Protein AF-A0A2X2WNU7-F1 (afdb_monomer)

Sequence (175 aa):
MVEAAKQAGVKTLVGFNYMKNPTAALAKEIIARGEIGDVIHFYGTHNEDYMADPLSPIHWHCFKETAGLGALGDLAAHIVNMAHYLVGDIREVCGDLNIVVPERPASAGSAQKVAVENEDQAHAMVRFRQRRAGGDRNLPRGLRAQNGAVIRDYRHQRRHQFYPGANGRAEALSA

Structure (mmCIF, N/CA/C/O backbone):
data_AF-A0A2X2WNU7-F1
#
_entry.id   AF-A0A2X2WNU7-F1
#
loop_
_atom_site.group_PDB
_atom_site.id
_atom_site.type_symbol
_atom_site.label_atom_id
_atom_site.label_alt_id
_atom_site.label_comp_id
_atom_site.label_asym_id
_atom_site.label_entity_id
_atom_site.label_seq_id
_atom_site.pdbx_PDB_ins_code
_atom_site.Cartn_x
_atom_site.Cartn_y
_atom_site.Cartn_z
_atom_site.occupancy
_atom_site.B_iso_or_equiv
_atom_site.auth_seq_id
_atom_site.auth_comp_id
_atom_site.auth_asym_id
_atom_site.auth_atom_id
_atom_site.pdbx_PDB_model_num
ATOM 1 N N . MET A 1 1 ? 12.531 2.188 14.822 1.00 94.75 1 MET A N 1
ATOM 2 C CA . MET A 1 1 ? 11.812 3.481 14.950 1.00 94.75 1 MET A CA 1
ATOM 3 C C . MET A 1 1 ? 10.889 3.518 16.165 1.00 94.75 1 MET A C 1
ATOM 5 O O . MET A 1 1 ? 11.087 4.388 16.997 1.00 94.75 1 MET A O 1
ATOM 9 N N . VAL A 1 2 ? 9.941 2.579 16.321 1.00 96.12 2 VAL A N 1
ATOM 10 C CA . VAL A 1 2 ? 9.006 2.553 17.473 1.00 96.12 2 VAL A CA 1
ATOM 11 C C . VAL A 1 2 ? 9.724 2.549 18.829 1.00 96.12 2 VAL A C 1
ATOM 13 O O . VAL A 1 2 ? 9.435 3.396 19.665 1.00 96.12 2 VAL A O 1
ATOM 16 N N . GLU A 1 3 ? 10.692 1.651 19.039 1.00 97.31 3 GLU A N 1
ATOM 17 C CA . GLU A 1 3 ? 11.425 1.583 20.316 1.00 97.31 3 GLU A CA 1
ATOM 18 C C . GLU A 1 3 ? 12.245 2.848 20.597 1.00 97.31 3 GLU A C 1
ATOM 20 O O . GLU A 1 3 ? 12.213 3.364 21.709 1.00 97.31 3 GLU A O 1
ATOM 25 N N . ALA A 1 4 ? 12.890 3.417 19.575 1.00 97.69 4 ALA A N 1
ATOM 26 C CA . ALA A 1 4 ? 13.612 4.682 19.707 1.00 97.69 4 ALA A CA 1
ATOM 27 C C . ALA A 1 4 ? 12.673 5.842 20.088 1.00 97.69 4 ALA A C 1
ATOM 29 O O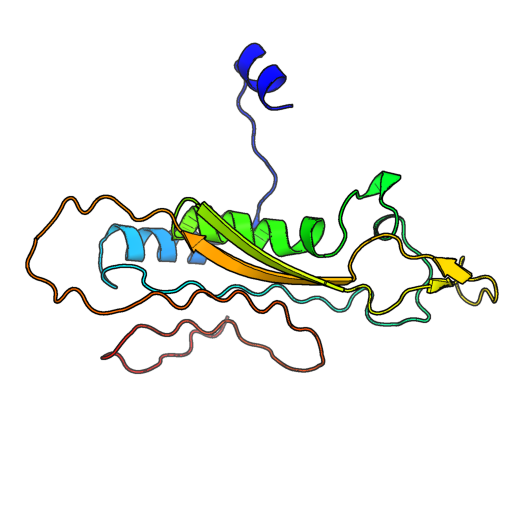 . ALA A 1 4 ? 12.993 6.632 20.970 1.00 97.69 4 ALA A O 1
ATOM 30 N N . ALA A 1 5 ? 11.483 5.917 19.479 1.00 97.06 5 ALA A N 1
ATOM 31 C CA . ALA A 1 5 ? 10.479 6.922 19.824 1.00 97.06 5 ALA A CA 1
ATOM 32 C C . ALA A 1 5 ? 9.962 6.758 21.265 1.00 97.06 5 ALA A C 1
ATOM 34 O O . ALA A 1 5 ? 9.800 7.753 21.971 1.00 97.06 5 ALA A O 1
ATOM 35 N N . LYS A 1 6 ? 9.749 5.513 21.723 1.00 96.38 6 LYS A N 1
ATOM 36 C CA . LYS A 1 6 ? 9.374 5.218 23.117 1.00 96.38 6 LYS A CA 1
ATOM 37 C C . LYS A 1 6 ? 10.459 5.658 24.098 1.00 96.38 6 LYS A C 1
ATOM 39 O O . LYS A 1 6 ? 10.140 6.309 25.085 1.00 96.38 6 LYS A O 1
ATOM 44 N N . GLN A 1 7 ? 11.720 5.334 23.810 1.00 98.00 7 GLN A N 1
ATOM 45 C CA . GLN A 1 7 ? 12.867 5.718 24.639 1.00 98.00 7 GLN A CA 1
ATOM 46 C C . GLN A 1 7 ? 13.044 7.238 24.704 1.00 98.00 7 GLN A C 1
ATOM 48 O O . GLN A 1 7 ? 13.326 7.778 25.768 1.00 98.00 7 GLN A O 1
ATOM 53 N N . ALA A 1 8 ? 12.835 7.932 23.585 1.00 97.62 8 ALA A N 1
ATOM 54 C CA . ALA A 1 8 ? 12.934 9.385 23.521 1.00 97.62 8 ALA A CA 1
ATOM 55 C C . ALA A 1 8 ? 11.777 10.111 24.235 1.00 97.62 8 ALA A C 1
ATOM 57 O O . ALA A 1 8 ? 11.903 11.292 24.545 1.00 97.62 8 ALA A O 1
ATOM 58 N N . GLY A 1 9 ? 10.636 9.448 24.473 1.00 97.44 9 GLY A N 1
ATOM 59 C CA . GLY A 1 9 ? 9.479 10.049 25.149 1.00 97.44 9 GLY A CA 1
ATOM 60 C C . GLY A 1 9 ? 8.806 11.190 24.370 1.00 97.44 9 GLY A C 1
ATOM 61 O O . GLY A 1 9 ? 8.042 11.967 24.943 1.00 97.44 9 GLY A O 1
ATOM 62 N N . VAL A 1 10 ? 9.075 11.307 23.067 1.00 97.25 10 VAL A N 1
ATOM 63 C CA . VAL A 1 10 ? 8.564 12.389 22.212 1.00 97.25 10 VAL A CA 1
ATOM 64 C C . VAL A 1 10 ? 7.267 12.006 21.505 1.00 97.25 10 VAL A C 1
ATOM 66 O O . VAL A 1 10 ? 6.964 10.832 21.274 1.00 97.25 10 VAL A O 1
ATOM 69 N N . LYS A 1 11 ? 6.484 13.017 21.117 1.00 96.38 11 LYS A N 1
ATOM 70 C CA . LYS A 1 11 ? 5.319 12.808 20.253 1.00 96.38 11 LYS A CA 1
ATOM 71 C C . LYS A 1 11 ? 5.787 12.477 18.839 1.00 96.38 11 LYS A C 1
ATOM 73 O O . LYS A 1 11 ? 6.664 13.141 18.300 1.00 96.38 11 LYS A O 1
ATOM 78 N N . THR A 1 12 ? 5.177 11.459 18.245 1.00 96.88 12 THR A N 1
ATOM 79 C CA . THR A 1 12 ? 5.450 11.028 16.872 1.00 96.88 12 THR A CA 1
ATOM 80 C C . THR A 1 12 ? 4.141 10.830 16.123 1.00 96.88 12 THR A C 1
ATOM 82 O O . THR A 1 12 ? 3.097 10.576 16.727 1.00 96.88 12 THR A O 1
ATOM 85 N N . LEU A 1 13 ? 4.193 10.982 14.802 1.00 94.44 13 LEU A N 1
ATOM 86 C CA . LEU A 1 13 ? 3.061 10.776 13.911 1.00 94.44 13 LEU A CA 1
ATOM 87 C C . LEU A 1 13 ? 3.572 10.199 12.591 1.00 94.44 13 LEU A C 1
ATOM 89 O O . LEU A 1 13 ? 4.583 10.661 12.068 1.00 94.44 13 LEU A O 1
ATOM 93 N N . VAL A 1 14 ? 2.859 9.211 12.054 1.00 95.25 14 VAL A N 1
ATOM 94 C CA . VAL A 1 14 ? 3.057 8.730 10.681 1.00 95.25 14 VAL A CA 1
ATOM 95 C C . VAL A 1 14 ? 2.080 9.465 9.769 1.00 95.25 14 VAL A C 1
ATOM 97 O O . VAL A 1 14 ? 0.923 9.669 10.138 1.00 95.25 14 VAL A O 1
ATOM 100 N N . GLY A 1 15 ? 2.551 9.874 8.592 1.00 94.06 15 GLY A N 1
ATOM 101 C CA . GLY A 1 15 ? 1.856 10.755 7.650 1.00 94.06 15 GLY A CA 1
ATOM 102 C C . GLY A 1 15 ? 0.641 10.161 6.929 1.00 94.06 15 GLY A C 1
ATOM 103 O O . GLY A 1 15 ? 0.439 10.469 5.764 1.00 94.06 15 GLY A O 1
ATOM 104 N N . PHE A 1 16 ? -0.193 9.347 7.583 1.00 94.00 16 PHE A N 1
ATOM 105 C CA . PHE A 1 16 ? -1.454 8.859 7.015 1.00 94.00 16 PHE A CA 1
ATOM 106 C C . PHE A 1 16 ? -2.508 9.977 6.957 1.00 94.00 16 PHE A C 1
ATOM 108 O O . PHE A 1 16 ? -3.476 10.000 7.713 1.00 94.00 16 PHE A O 1
ATOM 115 N N . ASN A 1 17 ? -2.322 10.937 6.059 1.00 91.06 17 ASN A N 1
ATOM 116 C CA . ASN A 1 17 ? -3.116 12.159 5.957 1.00 91.06 17 ASN A CA 1
ATOM 117 C C . ASN A 1 17 ? -4.590 11.922 5.586 1.00 91.06 17 ASN A C 1
ATOM 119 O O . ASN A 1 17 ? -5.436 12.691 6.036 1.00 91.06 17 ASN A O 1
ATOM 123 N N . TYR A 1 18 ? -4.946 10.858 4.854 1.00 85.06 18 TYR A N 1
ATOM 124 C CA . TYR A 1 18 ? -6.349 10.606 4.475 1.00 85.06 18 TYR A CA 1
ATOM 125 C C . TYR A 1 18 ? -7.296 10.445 5.673 1.00 85.06 18 TYR A C 1
ATOM 127 O O . TYR A 1 18 ? -8.464 10.816 5.587 1.00 85.06 18 TYR A O 1
ATOM 135 N N . MET A 1 19 ? -6.800 9.982 6.828 1.00 84.69 19 MET A N 1
ATOM 136 C CA . MET A 1 19 ? -7.613 9.897 8.052 1.00 84.69 19 MET A CA 1
ATOM 137 C C . MET A 1 19 ? -7.970 11.272 8.641 1.00 84.69 19 MET A C 1
ATOM 139 O O . MET A 1 19 ? -8.780 11.357 9.560 1.00 84.69 19 MET A O 1
ATOM 143 N N . LYS A 1 20 ? -7.327 12.347 8.167 1.00 88.25 20 LYS A N 1
ATOM 144 C CA . LYS A 1 20 ? -7.595 13.730 8.582 1.00 88.25 20 LYS A CA 1
ATOM 145 C C . LYS A 1 20 ? -8.694 14.393 7.759 1.00 88.25 20 LYS A C 1
ATOM 147 O O . LYS A 1 20 ? -9.075 15.515 8.076 1.00 88.25 20 LYS A O 1
ATOM 152 N N . ASN A 1 21 ? -9.224 13.712 6.743 1.00 88.44 21 ASN A N 1
ATOM 153 C CA . ASN A 1 21 ? -10.417 14.171 6.049 1.00 88.44 21 ASN A CA 1
ATOM 154 C C . ASN A 1 21 ? -11.600 14.235 7.049 1.00 88.44 21 ASN A C 1
ATOM 156 O O . ASN A 1 21 ? -11.860 13.229 7.720 1.00 88.44 21 ASN A O 1
ATOM 160 N N . PRO A 1 22 ? -12.334 15.363 7.152 1.00 91.88 22 PRO A N 1
ATOM 161 C CA . PRO A 1 22 ? -13.497 15.488 8.035 1.00 91.88 22 PRO A CA 1
ATOM 162 C C . PRO A 1 22 ? -14.535 14.373 7.862 1.00 91.88 22 PRO A C 1
ATOM 164 O O . PRO A 1 22 ? -15.145 13.943 8.837 1.00 91.88 22 PRO A O 1
ATOM 167 N N . THR A 1 23 ? -14.691 13.837 6.649 1.00 91.38 23 THR A N 1
ATOM 168 C CA . THR A 1 23 ? -15.602 12.721 6.369 1.00 91.38 23 THR A CA 1
ATOM 169 C C . THR A 1 23 ? -15.179 11.435 7.083 1.00 91.38 23 THR A C 1
ATOM 171 O O . THR A 1 23 ? -16.034 10.694 7.561 1.00 91.38 23 THR A O 1
ATOM 174 N N . ALA A 1 24 ? -13.874 11.174 7.220 1.00 89.25 24 ALA A N 1
ATOM 175 C CA . ALA A 1 24 ? -13.382 10.011 7.961 1.00 89.25 24 ALA A CA 1
ATOM 176 C C . ALA A 1 24 ? -13.658 10.152 9.466 1.00 89.25 24 ALA A C 1
ATOM 178 O O . ALA A 1 24 ? -14.071 9.188 10.113 1.00 89.25 24 ALA A O 1
ATOM 179 N N . ALA A 1 25 ? -13.479 11.358 10.015 1.00 92.56 25 ALA A N 1
ATOM 180 C CA . ALA A 1 25 ? -13.814 11.655 11.406 1.00 92.56 25 ALA A CA 1
ATOM 181 C C . ALA A 1 25 ? -15.322 11.504 11.667 1.00 92.56 25 ALA A C 1
ATOM 183 O O . ALA A 1 25 ? -15.715 10.840 12.622 1.00 92.56 25 ALA A O 1
ATOM 184 N N . LEU A 1 26 ? -16.165 12.021 10.770 1.00 93.56 26 LEU A N 1
ATOM 185 C CA . LEU A 1 26 ? -17.614 11.854 10.861 1.00 93.56 26 LEU A CA 1
ATOM 186 C C . LEU A 1 26 ? -18.027 10.375 10.792 1.00 93.56 26 LEU A C 1
ATOM 188 O O . LEU A 1 26 ? -18.824 9.923 11.610 1.00 93.56 26 LEU A O 1
ATOM 192 N N . ALA A 1 27 ? -17.450 9.591 9.876 1.00 89.75 27 ALA A N 1
ATOM 193 C CA . ALA A 1 27 ? -17.719 8.155 9.788 1.00 89.75 27 ALA A CA 1
ATOM 194 C C . ALA A 1 27 ? -17.350 7.422 11.091 1.00 89.75 27 ALA A C 1
ATOM 196 O O . ALA A 1 27 ? -18.111 6.584 11.575 1.00 89.75 27 ALA A O 1
ATOM 197 N N . LYS A 1 28 ? -16.209 7.774 11.698 1.00 91.81 28 LYS A N 1
ATOM 198 C CA . LYS A 1 28 ? -15.793 7.261 13.011 1.00 91.81 28 LYS A CA 1
ATOM 199 C C . LYS A 1 28 ? -16.814 7.605 14.100 1.00 91.81 28 LYS A C 1
ATOM 201 O O . LYS A 1 28 ? -17.113 6.743 14.924 1.00 91.81 28 LYS A O 1
ATOM 206 N N . GLU A 1 29 ? -17.342 8.828 14.114 1.00 94.75 29 GLU A N 1
ATOM 207 C CA . GLU A 1 29 ? -18.362 9.253 15.081 1.00 94.75 29 GLU A CA 1
ATOM 208 C C . GLU A 1 29 ? -19.677 8.489 14.917 1.00 94.75 29 GLU A C 1
ATOM 210 O O . GLU A 1 29 ? -20.192 7.975 15.906 1.00 94.75 29 GLU A O 1
ATOM 215 N N . ILE A 1 30 ? -20.176 8.350 13.685 1.00 90.50 30 ILE A N 1
ATOM 216 C CA . ILE A 1 30 ? -21.395 7.587 13.364 1.00 90.50 30 ILE A CA 1
ATOM 217 C C . ILE A 1 30 ? -21.264 6.137 13.857 1.00 90.50 30 ILE A C 1
ATOM 219 O O . ILE A 1 30 ? -22.158 5.617 14.529 1.00 90.50 30 ILE A O 1
ATOM 223 N N . ILE A 1 31 ? -20.118 5.495 13.588 1.00 87.38 31 ILE A N 1
ATOM 224 C CA . ILE A 1 31 ? -19.815 4.139 14.074 1.00 87.38 31 ILE A CA 1
ATOM 225 C C . ILE A 1 31 ? -19.779 4.109 15.607 1.00 87.38 31 ILE A C 1
ATOM 227 O O . ILE A 1 31 ? -20.356 3.218 16.226 1.00 87.38 31 ILE A O 1
ATOM 231 N N . ALA A 1 32 ? -19.111 5.076 16.240 1.00 89.69 32 ALA A N 1
ATOM 232 C CA . ALA A 1 32 ? -18.968 5.122 17.694 1.00 89.69 32 ALA A CA 1
ATOM 233 C C . ALA A 1 32 ? -20.301 5.360 18.423 1.00 89.69 32 ALA A C 1
ATOM 235 O O . ALA A 1 32 ? -20.483 4.849 19.527 1.00 89.69 32 ALA A O 1
ATOM 236 N N . ARG A 1 33 ? -21.229 6.102 17.807 1.00 92.12 33 ARG A N 1
ATOM 237 C CA . ARG A 1 33 ? -22.585 6.352 18.320 1.00 92.12 33 ARG A CA 1
ATOM 238 C C . ARG A 1 33 ? -23.545 5.180 18.088 1.00 92.12 33 ARG A C 1
ATOM 240 O O . ARG A 1 33 ? -24.652 5.201 18.615 1.00 92.12 33 ARG A O 1
ATOM 247 N N . GLY A 1 34 ? -23.131 4.159 17.334 1.00 87.12 34 GLY A N 1
ATOM 248 C CA . GLY A 1 34 ? -23.943 2.974 17.048 1.00 87.12 34 GLY A CA 1
ATOM 249 C C . GLY A 1 34 ? -25.081 3.223 16.057 1.00 87.12 34 GLY A C 1
ATOM 250 O O . GLY A 1 34 ? -25.968 2.383 15.934 1.00 87.12 34 GLY A O 1
ATOM 251 N N . GLU A 1 35 ? -25.057 4.341 15.325 1.00 92.19 35 GLU A N 1
ATOM 252 C CA . GLU A 1 35 ? -26.136 4.743 14.408 1.00 92.19 35 GLU A CA 1
ATOM 253 C C . GLU A 1 35 ? -26.352 3.736 13.262 1.00 92.19 35 GLU A C 1
ATOM 255 O O . GLU A 1 35 ? -27.455 3.626 12.733 1.00 92.19 35 GLU A O 1
ATOM 260 N N . ILE A 1 36 ? -25.316 2.965 12.908 1.00 82.31 36 ILE A N 1
ATOM 261 C CA . ILE A 1 36 ? -25.364 1.918 11.871 1.00 82.31 36 ILE A CA 1
ATOM 262 C C . ILE A 1 36 ? -25.287 0.489 12.437 1.00 82.31 36 ILE A C 1
ATOM 264 O O . ILE A 1 36 ? -25.130 -0.465 11.674 1.00 82.31 36 ILE A O 1
ATOM 268 N N . GLY A 1 37 ? -25.379 0.329 13.761 1.00 87.19 37 GLY A N 1
ATOM 269 C CA . GLY A 1 37 ? -25.159 -0.949 14.440 1.00 87.19 37 GLY A CA 1
ATOM 270 C C . GLY A 1 37 ? -23.710 -1.442 14.346 1.00 87.19 37 GLY A C 1
ATOM 271 O O . GLY A 1 37 ? -22.766 -0.652 14.270 1.00 87.19 37 GLY A O 1
ATOM 272 N N . ASP A 1 38 ? -23.529 -2.764 14.371 1.00 83.31 38 ASP A N 1
ATOM 273 C CA . ASP A 1 38 ? -22.210 -3.387 14.251 1.00 83.31 38 ASP A CA 1
ATOM 274 C C . ASP A 1 38 ? -21.670 -3.307 12.816 1.00 83.31 38 ASP A C 1
ATOM 276 O O . ASP A 1 38 ? -22.355 -3.632 11.843 1.00 83.31 38 ASP A O 1
ATOM 280 N N . VAL A 1 39 ? -20.387 -2.960 12.677 1.00 83.56 39 VAL A N 1
ATOM 281 C CA . VAL A 1 39 ? -19.692 -3.022 11.385 1.00 83.56 39 VAL A CA 1
ATOM 282 C C . VAL A 1 39 ? -19.470 -4.486 11.003 1.00 83.56 39 VAL A C 1
ATOM 284 O O . VAL A 1 39 ? -18.597 -5.163 11.546 1.00 83.56 39 VAL A O 1
ATOM 287 N N . ILE A 1 40 ? -20.258 -4.972 10.046 1.00 83.44 40 ILE A N 1
ATOM 288 C CA . ILE A 1 40 ? -20.217 -6.365 9.569 1.00 83.44 40 ILE A CA 1
ATOM 289 C C . ILE A 1 40 ? -19.320 -6.580 8.343 1.00 83.44 40 ILE A C 1
ATOM 291 O O . ILE A 1 40 ? -18.981 -7.719 8.034 1.00 83.44 40 ILE A O 1
ATOM 295 N N . HIS A 1 41 ? -18.953 -5.514 7.628 1.00 82.50 41 HIS A N 1
ATOM 296 C CA . HIS A 1 41 ? -18.124 -5.585 6.428 1.00 82.50 41 HIS A CA 1
ATOM 297 C C . HIS A 1 41 ? -17.379 -4.266 6.206 1.00 82.50 41 HIS A C 1
ATOM 299 O O . HIS A 1 41 ? -17.938 -3.189 6.406 1.00 82.50 41 HIS A O 1
ATOM 305 N N . PHE A 1 42 ? -16.129 -4.366 5.761 1.00 86.25 42 PHE A N 1
ATOM 306 C CA . PHE A 1 42 ? -15.325 -3.242 5.300 1.00 86.25 42 PHE A CA 1
ATOM 307 C C . PHE A 1 42 ? -14.763 -3.577 3.925 1.00 86.25 42 PHE A C 1
ATOM 309 O O . PHE A 1 42 ? -14.146 -4.627 3.752 1.00 86.25 42 PHE A O 1
ATOM 316 N N . TYR A 1 43 ? -14.955 -2.658 2.985 1.00 88.31 43 TYR A N 1
ATOM 317 C CA . TYR A 1 43 ? -14.420 -2.726 1.636 1.00 88.31 43 TYR A CA 1
ATOM 318 C C . TYR A 1 43 ? -13.651 -1.437 1.361 1.00 88.31 43 TYR A C 1
ATOM 320 O O . TYR A 1 43 ? -14.198 -0.345 1.521 1.00 88.31 43 TYR A O 1
ATOM 328 N N . GLY A 1 44 ? -12.385 -1.562 0.971 1.00 86.00 44 GLY A N 1
ATOM 329 C CA . GLY A 1 44 ? -11.508 -0.429 0.698 1.00 86.00 44 GLY A CA 1
ATOM 330 C C . GLY A 1 44 ? -10.696 -0.653 -0.568 1.00 86.00 44 GLY A C 1
ATOM 331 O O . GLY A 1 44 ? -10.234 -1.767 -0.822 1.00 86.00 44 GLY A O 1
ATOM 332 N N . THR A 1 45 ? -10.534 0.413 -1.348 1.00 87.19 45 THR A N 1
ATOM 333 C CA . THR A 1 45 ? -9.803 0.427 -2.620 1.00 87.19 45 THR A CA 1
ATOM 334 C C . THR A 1 45 ? -9.061 1.745 -2.765 1.00 87.19 45 THR A C 1
ATOM 336 O O . THR A 1 45 ? -9.616 2.797 -2.443 1.00 87.19 45 THR A O 1
ATOM 339 N N . HIS A 1 46 ? -7.848 1.694 -3.298 1.00 85.69 46 HIS A N 1
ATOM 340 C CA . HIS A 1 46 ? -7.061 2.863 -3.671 1.00 85.69 46 HIS A CA 1
ATOM 341 C C . HIS A 1 46 ? -6.406 2.524 -5.000 1.00 85.69 46 HIS A C 1
ATOM 343 O O . HIS A 1 46 ? -5.629 1.577 -5.071 1.00 85.69 46 HIS A O 1
ATOM 349 N N . ASN A 1 47 ? -6.801 3.242 -6.047 1.00 86.12 47 ASN A N 1
ATOM 350 C CA . ASN A 1 47 ? -6.426 2.944 -7.422 1.00 86.12 47 ASN A CA 1
ATOM 351 C C . ASN A 1 47 ? -5.799 4.197 -8.027 1.00 86.12 47 ASN A C 1
ATOM 353 O O . ASN A 1 47 ? -6.417 5.262 -7.990 1.00 86.12 47 ASN A O 1
ATOM 357 N N . GLU A 1 48 ? -4.615 4.049 -8.604 1.00 85.50 48 GLU A N 1
ATOM 358 C CA . GLU A 1 48 ? -3.913 5.101 -9.334 1.00 85.50 48 GLU A CA 1
ATOM 359 C C . GLU A 1 48 ? -3.332 4.521 -10.626 1.00 85.50 48 GLU A C 1
ATOM 361 O O . GLU A 1 48 ? -3.121 3.314 -10.725 1.00 85.50 48 GLU A O 1
ATOM 366 N N . ASP A 1 49 ? -3.092 5.371 -11.623 1.00 87.94 49 ASP A N 1
ATOM 367 C CA . ASP A 1 49 ? -2.640 4.971 -12.960 1.00 87.94 49 ASP A CA 1
ATOM 368 C C . ASP A 1 49 ? -1.253 5.525 -13.325 1.00 87.94 49 ASP A C 1
ATOM 370 O O . ASP A 1 49 ? -0.811 5.391 -14.468 1.00 87.94 49 ASP A O 1
ATOM 374 N N . TYR A 1 50 ? -0.523 6.096 -12.360 1.00 85.06 50 TYR A N 1
ATOM 375 C CA . TYR A 1 50 ? 0.744 6.787 -12.619 1.00 85.06 50 TYR A CA 1
ATOM 376 C C . TYR A 1 50 ? 1.857 5.871 -13.175 1.00 85.06 50 TYR A C 1
ATOM 378 O O . TYR A 1 50 ? 2.789 6.368 -13.805 1.00 85.06 50 TYR A O 1
ATOM 386 N N . MET A 1 51 ? 1.747 4.543 -13.011 1.00 89.50 51 MET A N 1
ATOM 387 C CA . MET A 1 51 ? 2.643 3.533 -13.613 1.00 89.50 51 MET A CA 1
ATOM 388 C C . MET A 1 51 ? 1.950 2.618 -14.638 1.00 89.50 51 MET A C 1
ATOM 390 O O . MET A 1 51 ? 2.529 1.611 -15.050 1.00 89.50 51 MET A O 1
ATOM 394 N N . ALA A 1 52 ? 0.734 2.941 -15.085 1.00 90.38 52 ALA A N 1
ATOM 395 C CA . ALA A 1 52 ? -0.039 2.056 -15.962 1.00 90.38 52 ALA A CA 1
ATOM 396 C C . ALA A 1 52 ? 0.559 1.900 -17.375 1.00 90.38 52 ALA A C 1
ATOM 398 O O . ALA A 1 52 ? 0.332 0.885 -18.032 1.00 90.38 52 ALA A O 1
ATOM 399 N N . ASP A 1 53 ? 1.326 2.884 -17.857 1.00 92.69 53 ASP A N 1
ATOM 400 C CA . ASP A 1 53 ? 2.009 2.797 -19.151 1.00 92.69 53 ASP A CA 1
ATOM 401 C C . ASP A 1 53 ? 3.290 1.936 -19.039 1.00 92.69 53 ASP A C 1
ATOM 403 O O . ASP A 1 53 ? 4.217 2.311 -18.311 1.00 92.69 53 ASP A O 1
ATOM 407 N N . PRO A 1 54 ? 3.397 0.797 -19.755 1.00 93.19 54 PRO A N 1
ATOM 408 C CA . PRO A 1 54 ? 4.594 -0.049 -19.738 1.00 93.19 54 PRO A CA 1
ATOM 409 C C . PRO A 1 54 ? 5.812 0.574 -20.445 1.00 93.19 54 PRO A C 1
ATOM 411 O O . PRO A 1 54 ? 6.924 0.038 -20.362 1.00 93.19 54 PRO A O 1
ATOM 414 N N . LEU A 1 55 ? 5.622 1.679 -21.173 1.00 95.06 55 LEU A N 1
ATOM 415 C CA . LEU A 1 55 ? 6.695 2.442 -21.809 1.00 95.06 55 LEU A CA 1
ATOM 416 C C . LEU A 1 55 ? 7.248 3.551 -20.907 1.00 95.06 55 LEU A C 1
ATOM 418 O O . LEU A 1 55 ? 8.316 4.088 -21.212 1.00 95.06 55 LEU A O 1
ATOM 422 N N . SER A 1 56 ? 6.587 3.853 -19.784 1.00 94.25 56 SER A N 1
ATOM 423 C CA . SER A 1 56 ? 7.137 4.751 -18.769 1.00 94.25 56 SER A CA 1
ATOM 424 C C . SER A 1 56 ? 8.448 4.188 -18.214 1.00 94.25 56 SER A C 1
ATOM 426 O O . SER A 1 56 ? 8.495 2.998 -17.877 1.00 94.25 56 SER A O 1
ATOM 428 N N . PRO A 1 57 ? 9.509 5.011 -18.099 1.00 96.94 57 PRO A N 1
ATOM 429 C CA . PRO A 1 57 ? 10.787 4.569 -17.558 1.00 96.94 57 PRO A CA 1
ATOM 430 C C . PRO A 1 57 ? 10.672 3.983 -16.152 1.00 96.94 57 PRO A C 1
ATOM 432 O O . PRO A 1 57 ? 9.778 4.337 -15.382 1.00 96.94 57 PRO A O 1
ATOM 435 N N . ILE A 1 58 ? 11.613 3.105 -15.814 1.00 96.94 58 ILE A N 1
ATOM 436 C CA . ILE A 1 58 ? 11.771 2.568 -14.466 1.00 96.94 58 ILE A CA 1
ATOM 437 C C . ILE A 1 58 ? 11.936 3.727 -13.467 1.00 96.94 58 ILE A C 1
ATOM 439 O O . ILE A 1 58 ? 12.644 4.703 -13.723 1.00 96.94 58 ILE A O 1
ATOM 443 N N . HIS A 1 59 ? 11.259 3.623 -12.328 1.00 94.25 59 HIS A N 1
ATOM 444 C CA . HIS A 1 59 ? 11.261 4.630 -11.271 1.00 94.25 59 HIS A CA 1
ATOM 445 C C . HIS A 1 59 ? 11.856 4.031 -9.993 1.00 94.25 59 HIS A C 1
ATOM 447 O O . HIS A 1 59 ? 11.833 2.811 -9.829 1.00 94.25 59 HIS A O 1
ATOM 453 N N . TRP A 1 60 ? 12.356 4.861 -9.065 1.00 95.25 60 TRP A N 1
ATOM 454 C CA . TRP A 1 60 ? 12.922 4.365 -7.797 1.00 95.25 60 TRP A CA 1
ATOM 455 C C . TRP A 1 60 ? 11.931 3.453 -7.058 1.00 95.25 60 TRP A C 1
ATOM 457 O O . TRP A 1 60 ? 12.302 2.412 -6.532 1.00 95.25 60 TRP A O 1
ATOM 467 N N . HIS A 1 61 ? 10.643 3.792 -7.146 1.00 92.81 61 HIS A N 1
ATOM 468 C CA . HIS A 1 61 ? 9.550 3.056 -6.523 1.00 92.81 61 HIS A CA 1
ATOM 469 C C . HIS A 1 61 ? 9.436 1.589 -6.986 1.00 92.81 61 HIS A C 1
ATOM 471 O O . HIS A 1 61 ? 8.825 0.795 -6.291 1.00 92.81 61 HIS A O 1
ATOM 477 N N . CYS A 1 62 ? 10.047 1.196 -8.108 1.00 96.56 62 CYS A N 1
ATOM 478 C CA . CYS A 1 62 ? 10.042 -0.188 -8.591 1.00 96.56 62 CYS A CA 1
ATOM 479 C C . CYS A 1 62 ? 11.107 -1.090 -7.937 1.00 96.56 62 CYS A C 1
ATOM 481 O O . CYS A 1 62 ? 11.142 -2.286 -8.232 1.00 96.56 62 CYS A O 1
ATOM 483 N N . PHE A 1 63 ? 11.995 -0.539 -7.100 1.00 97.75 63 PHE A N 1
ATOM 484 C CA . PHE A 1 63 ? 13.101 -1.277 -6.483 1.00 97.75 63 PHE A CA 1
ATOM 485 C C . PHE A 1 63 ? 12.855 -1.536 -4.998 1.00 97.75 63 PHE A C 1
ATOM 487 O O . PHE A 1 63 ? 12.596 -0.609 -4.221 1.00 97.75 63 PHE A O 1
ATOM 494 N N . LYS A 1 64 ? 13.050 -2.786 -4.566 1.00 97.44 64 LYS A N 1
ATOM 495 C CA . LYS A 1 64 ? 12.888 -3.189 -3.160 1.00 97.44 64 LYS A CA 1
ATOM 496 C C . LYS A 1 64 ? 13.878 -2.494 -2.236 1.00 97.44 64 LYS A C 1
ATOM 498 O O . LYS A 1 64 ? 13.537 -2.204 -1.096 1.00 97.44 64 LYS A O 1
ATOM 503 N N . GLU A 1 65 ? 15.083 -2.199 -2.716 1.00 97.50 65 GLU A N 1
ATOM 504 C CA . GLU A 1 65 ? 16.104 -1.517 -1.913 1.00 97.50 65 GLU A CA 1
ATOM 505 C C . GLU A 1 65 ? 15.662 -0.115 -1.471 1.00 97.50 65 GLU A C 1
ATOM 507 O O . GLU A 1 65 ? 15.927 0.288 -0.340 1.00 97.50 65 GLU A O 1
ATOM 512 N N . THR A 1 66 ? 14.963 0.621 -2.340 1.00 96.56 66 THR A N 1
ATOM 513 C CA . THR A 1 66 ? 14.597 2.020 -2.066 1.00 96.56 66 THR A CA 1
ATOM 514 C C . THR A 1 66 ? 13.173 2.175 -1.539 1.00 96.56 66 THR A C 1
ATOM 516 O O . THR A 1 66 ? 12.943 3.012 -0.669 1.00 96.56 66 THR A O 1
ATOM 519 N N . ALA A 1 67 ? 12.227 1.361 -2.014 1.00 96.12 67 ALA A N 1
ATOM 520 C CA . ALA A 1 67 ? 10.821 1.445 -1.619 1.00 96.12 67 ALA A CA 1
ATOM 521 C C . ALA A 1 67 ? 10.345 0.304 -0.709 1.00 96.12 67 ALA A C 1
ATOM 523 O O . ALA A 1 67 ? 9.365 0.447 0.023 1.00 96.12 67 ALA A O 1
ATOM 524 N N . GLY A 1 68 ? 11.020 -0.846 -0.743 1.00 97.12 68 GLY A N 1
ATOM 525 C CA . GLY A 1 68 ? 10.550 -2.077 -0.114 1.00 97.12 68 GLY A CA 1
ATOM 526 C C . GLY A 1 68 ? 9.379 -2.690 -0.879 1.00 97.12 68 GLY A C 1
ATOM 527 O O . GLY A 1 68 ? 9.559 -3.646 -1.626 1.00 97.12 68 GLY A O 1
ATOM 528 N N . LEU A 1 69 ? 8.181 -2.150 -0.680 1.00 96.06 69 LEU A N 1
ATOM 529 C CA . LEU A 1 69 ? 6.944 -2.600 -1.326 1.00 96.06 69 LEU A CA 1
ATOM 530 C C . LEU A 1 69 ? 6.576 -1.672 -2.489 1.00 96.06 69 LEU A C 1
ATOM 532 O O . LEU A 1 69 ? 7.137 -0.586 -2.602 1.00 96.06 69 LEU A O 1
ATOM 536 N N . GLY A 1 70 ? 5.672 -2.120 -3.357 1.00 95.56 70 GLY A N 1
ATOM 537 C CA . GLY A 1 70 ? 5.088 -1.309 -4.423 1.00 95.56 70 GLY A CA 1
ATOM 538 C C . GLY A 1 70 ? 3.735 -0.762 -3.975 1.00 95.56 70 GLY A C 1
ATOM 539 O O . GLY A 1 70 ? 3.618 -0.133 -2.917 1.00 95.56 70 GLY A O 1
ATOM 540 N N . ALA A 1 71 ? 2.679 -1.066 -4.733 1.00 94.31 71 ALA A N 1
ATOM 541 C CA . ALA A 1 71 ? 1.323 -0.599 -4.441 1.00 94.31 71 ALA A CA 1
ATOM 542 C C . ALA A 1 71 ? 0.815 -0.990 -3.035 1.00 94.31 71 ALA A C 1
ATOM 544 O O . ALA A 1 71 ? -0.011 -0.273 -2.459 1.00 94.31 71 ALA A O 1
ATOM 545 N N . LEU A 1 72 ? 1.308 -2.088 -2.442 1.00 95.06 72 LEU A N 1
ATOM 546 C CA . LEU A 1 72 ? 0.948 -2.478 -1.075 1.00 95.06 72 LEU A CA 1
ATOM 547 C C . LEU A 1 72 ? 1.456 -1.462 -0.041 1.00 95.06 72 LEU A C 1
ATOM 549 O O . LEU A 1 72 ? 0.742 -1.127 0.907 1.00 95.06 72 LEU A O 1
ATOM 553 N N . GLY A 1 73 ? 2.696 -0.997 -0.200 1.00 93.88 73 GLY A N 1
ATOM 554 C CA . GLY A 1 73 ? 3.332 -0.065 0.731 1.00 93.88 73 GLY A CA 1
ATOM 555 C C . GLY A 1 73 ? 2.881 1.372 0.529 1.00 93.88 73 GLY A C 1
ATOM 556 O O . GLY A 1 73 ? 2.642 2.075 1.507 1.00 93.88 73 GLY A O 1
ATOM 557 N N . ASP A 1 74 ? 2.740 1.778 -0.728 1.00 92.88 74 ASP A N 1
ATOM 558 C CA . ASP A 1 74 ? 2.386 3.145 -1.100 1.00 92.88 74 ASP A CA 1
ATOM 559 C C . ASP A 1 74 ? 0.896 3.422 -0.892 1.00 92.88 74 ASP A C 1
ATOM 561 O O . ASP A 1 74 ? 0.516 4.303 -0.127 1.00 92.88 74 ASP A O 1
ATOM 565 N N . LEU A 1 75 ? 0.028 2.603 -1.492 1.00 91.94 75 LEU A N 1
ATOM 566 C CA . LEU A 1 75 ? -1.410 2.877 -1.546 1.00 91.94 75 LEU A CA 1
ATOM 567 C C . LEU A 1 75 ? -2.177 2.091 -0.479 1.00 91.94 75 LEU A C 1
ATOM 569 O O . LEU A 1 75 ? -2.947 2.650 0.310 1.00 91.94 75 LEU A O 1
ATOM 573 N N . ALA A 1 76 ? -1.964 0.774 -0.407 1.00 92.38 76 ALA A N 1
ATOM 574 C CA . ALA A 1 76 ? -2.762 -0.076 0.474 1.00 92.38 76 ALA A CA 1
ATOM 575 C C . ALA A 1 76 ? -2.490 0.189 1.964 1.00 92.38 76 ALA A C 1
ATOM 577 O O . ALA A 1 76 ? -3.394 0.008 2.783 1.00 92.38 76 ALA A O 1
ATOM 578 N N . ALA A 1 77 ? -1.310 0.698 2.335 1.00 93.31 77 ALA A N 1
ATOM 579 C CA . ALA A 1 77 ? -1.016 1.122 3.704 1.00 93.31 77 ALA A CA 1
ATOM 580 C C . ALA A 1 77 ? -2.015 2.176 4.220 1.00 93.31 77 ALA A C 1
ATOM 582 O O . ALA A 1 77 ? -2.430 2.123 5.382 1.00 93.31 77 ALA A O 1
ATOM 583 N N . HIS A 1 78 ? -2.484 3.085 3.357 1.00 92.38 78 HIS A N 1
ATOM 584 C CA . HIS A 1 78 ? -3.518 4.058 3.713 1.00 92.38 78 HIS A CA 1
ATOM 585 C C . HIS A 1 78 ? -4.880 3.400 3.959 1.00 92.38 78 HIS A C 1
ATOM 587 O O . HIS A 1 78 ? -5.573 3.766 4.916 1.00 92.38 78 HIS A O 1
ATOM 593 N N . ILE A 1 79 ? -5.252 2.406 3.147 1.00 92.88 79 ILE A N 1
ATOM 594 C CA . ILE A 1 79 ? -6.485 1.627 3.332 1.00 92.88 79 ILE A CA 1
ATOM 595 C C . ILE A 1 79 ? -6.413 0.834 4.638 1.00 92.88 79 ILE A C 1
ATOM 597 O O . ILE A 1 79 ? -7.368 0.843 5.412 1.00 92.88 79 ILE A O 1
ATOM 601 N N . VAL A 1 80 ? -5.277 0.190 4.916 1.00 94.19 80 VAL A N 1
ATOM 602 C CA . VAL A 1 80 ? -5.040 -0.558 6.158 1.00 94.19 80 VAL A CA 1
ATOM 603 C C . VAL A 1 80 ? -5.155 0.373 7.364 1.00 94.19 80 VAL A C 1
ATOM 605 O O . VAL A 1 80 ? -5.881 0.067 8.310 1.00 94.19 80 VAL A O 1
ATOM 608 N N . ASN A 1 81 ? -4.531 1.553 7.319 1.00 94.69 81 ASN A N 1
ATOM 609 C CA . ASN A 1 81 ? -4.679 2.550 8.376 1.00 94.69 81 ASN A CA 1
ATOM 610 C C . ASN A 1 81 ? -6.146 2.991 8.551 1.00 94.69 81 ASN A C 1
ATOM 612 O O . ASN A 1 81 ? -6.626 3.092 9.681 1.00 94.69 81 ASN A O 1
ATOM 616 N N . MET A 1 82 ? -6.885 3.206 7.456 1.00 92.38 82 MET A N 1
ATOM 617 C CA . MET A 1 82 ? -8.311 3.552 7.510 1.00 92.38 82 MET A CA 1
ATOM 618 C C . MET A 1 82 ? -9.162 2.419 8.102 1.00 92.38 82 MET A C 1
ATOM 620 O O . MET A 1 82 ? -10.058 2.679 8.903 1.00 92.38 82 MET A O 1
ATOM 624 N N . ALA A 1 83 ? -8.860 1.163 7.772 1.00 92.56 83 ALA A N 1
ATOM 625 C CA . ALA A 1 83 ? -9.517 -0.016 8.324 1.00 92.56 83 ALA A CA 1
ATOM 626 C C . ALA A 1 83 ? -9.314 -0.119 9.845 1.00 92.56 83 ALA A C 1
ATOM 628 O O . ALA A 1 83 ? -10.281 -0.283 10.592 1.00 92.56 83 ALA A O 1
ATOM 629 N N . HIS A 1 84 ? -8.079 0.069 10.320 1.00 93.25 84 HIS A N 1
ATOM 630 C CA . HIS A 1 84 ? -7.785 0.158 11.753 1.00 93.25 84 HIS A CA 1
ATOM 631 C C . HIS A 1 84 ? -8.503 1.334 12.417 1.00 93.25 84 HIS A C 1
ATOM 633 O O . HIS A 1 84 ? -9.035 1.205 13.522 1.00 93.25 84 HIS A O 1
ATOM 639 N N . TYR A 1 85 ? -8.547 2.483 11.740 1.00 93.00 85 TYR A N 1
ATOM 640 C CA . TYR A 1 85 ? -9.204 3.671 12.258 1.00 93.00 85 TYR A CA 1
ATOM 641 C C . TYR A 1 85 ? -10.719 3.477 12.384 1.00 93.00 85 TYR A C 1
ATOM 643 O O . TYR A 1 85 ? -11.262 3.755 13.447 1.00 93.00 85 TYR A O 1
ATOM 651 N N . LEU A 1 86 ? -11.417 2.983 11.365 1.00 90.69 86 LEU A N 1
ATOM 652 C CA . LEU A 1 86 ? -12.881 2.893 11.381 1.00 90.69 86 LEU A CA 1
ATOM 653 C C . LEU A 1 86 ? -13.403 1.628 12.073 1.00 90.69 86 LEU A C 1
ATOM 655 O O . LEU A 1 86 ? -14.394 1.696 12.797 1.00 90.69 86 LEU A O 1
ATOM 659 N N . VAL A 1 87 ? -12.735 0.488 11.885 1.00 91.31 87 VAL A N 1
ATOM 660 C CA . VAL A 1 87 ? -13.247 -0.832 12.286 1.00 91.31 87 VAL A CA 1
ATOM 661 C C . VAL A 1 87 ? -12.530 -1.345 13.536 1.00 91.31 87 VAL A C 1
ATOM 663 O O . VAL A 1 87 ? -13.159 -1.605 14.569 1.00 91.31 87 VAL A O 1
ATOM 666 N N . GLY A 1 88 ? -11.203 -1.454 13.464 1.00 90.75 88 GLY A N 1
ATOM 667 C CA . GLY A 1 88 ? -10.355 -1.962 14.541 1.00 90.75 88 GLY A CA 1
ATOM 668 C C . GLY A 1 88 ? -9.256 -2.892 14.035 1.00 90.75 88 GLY A C 1
ATOM 669 O O . GLY A 1 88 ? -8.907 -2.886 12.859 1.00 90.75 88 GLY A O 1
ATOM 670 N N . ASP A 1 89 ? -8.700 -3.700 14.934 1.00 93.38 89 ASP A N 1
ATOM 671 C CA . ASP A 1 89 ? -7.509 -4.495 14.633 1.00 93.38 89 ASP A CA 1
ATOM 672 C C . ASP A 1 89 ? -7.773 -5.619 13.630 1.00 93.38 89 ASP A C 1
ATOM 674 O O . ASP A 1 89 ? -8.678 -6.436 13.814 1.00 93.38 89 ASP A O 1
ATOM 678 N N . ILE A 1 90 ? -6.934 -5.711 12.599 1.00 90.62 90 ILE A N 1
ATOM 679 C CA . ILE A 1 90 ? -6.893 -6.852 11.685 1.00 90.62 90 ILE A CA 1
ATOM 680 C C . ILE A 1 90 ? -6.202 -8.028 12.391 1.00 90.62 90 ILE A C 1
ATOM 682 O O . ILE A 1 90 ? -5.129 -7.890 12.971 1.00 90.62 90 ILE A O 1
ATOM 686 N N . ARG A 1 91 ? -6.843 -9.197 12.362 1.00 93.69 91 ARG A N 1
ATOM 687 C CA . ARG A 1 91 ? -6.388 -10.451 12.977 1.00 93.69 91 ARG A CA 1
ATOM 688 C C . ARG A 1 91 ? -5.718 -11.380 11.965 1.00 93.69 91 ARG A C 1
ATOM 690 O O . ARG A 1 91 ? -4.706 -11.986 12.289 1.00 93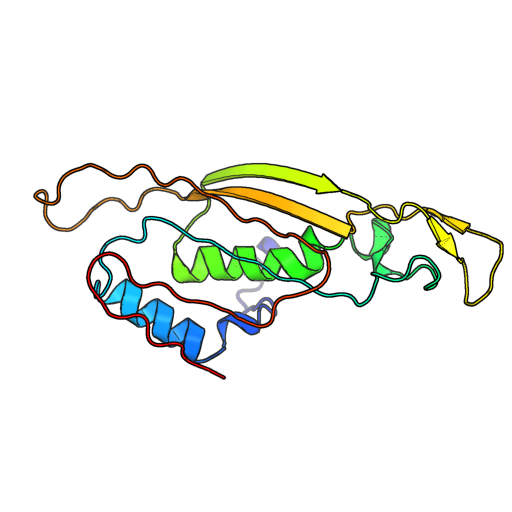.69 91 ARG A O 1
ATOM 697 N N . GLU A 1 92 ? -6.316 -11.548 10.788 1.00 92.00 92 GLU A N 1
ATOM 698 C CA . GLU A 1 92 ? -5.852 -12.480 9.749 1.00 92.00 92 GLU A CA 1
ATOM 699 C C . GLU A 1 92 ? -5.981 -11.822 8.377 1.00 92.00 92 GLU A C 1
ATOM 701 O O . GLU A 1 92 ? -6.888 -11.016 8.163 1.00 92.00 92 GLU A O 1
ATOM 706 N N . VAL A 1 93 ? -5.107 -12.202 7.447 1.00 92.44 93 VAL A N 1
ATOM 707 C CA . VAL A 1 93 ? -5.138 -11.749 6.054 1.00 92.44 93 VAL A CA 1
ATOM 708 C C . VAL A 1 93 ? -4.962 -12.941 5.116 1.00 92.44 93 VAL A C 1
ATOM 710 O O . VAL A 1 93 ? -4.267 -13.900 5.447 1.00 92.44 93 VAL A O 1
ATOM 713 N N . CYS A 1 94 ? -5.595 -12.888 3.952 1.00 93.38 94 CYS A N 1
ATOM 714 C CA . CYS A 1 94 ? -5.355 -13.786 2.827 1.00 93.38 94 CYS A CA 1
ATOM 715 C C . CYS A 1 94 ? -5.333 -12.923 1.572 1.00 93.38 94 CYS A C 1
ATOM 717 O O . CYS A 1 94 ? -6.322 -12.247 1.295 1.00 93.38 94 CYS A O 1
ATOM 719 N N . GLY A 1 95 ? -4.212 -12.896 0.863 1.00 90.25 95 GLY A N 1
ATOM 720 C CA . GLY A 1 95 ? -4.010 -11.956 -0.227 1.00 90.25 95 GLY A CA 1
ATOM 721 C C . GLY A 1 95 ? -3.104 -12.485 -1.319 1.00 90.25 95 GLY A C 1
ATOM 722 O O . GLY A 1 95 ? -2.498 -13.545 -1.171 1.00 90.25 95 GLY A O 1
ATOM 723 N N . ASP A 1 96 ? -3.053 -11.717 -2.396 1.00 93.38 96 ASP A N 1
ATOM 724 C CA . ASP A 1 96 ? -2.284 -11.975 -3.605 1.00 93.38 96 ASP A CA 1
ATOM 725 C C . ASP A 1 96 ? -1.578 -10.686 -4.038 1.00 93.38 96 ASP A C 1
ATOM 727 O O . ASP A 1 96 ? -2.093 -9.590 -3.797 1.00 93.38 96 ASP A O 1
ATOM 731 N N . LEU A 1 97 ? -0.398 -10.818 -4.639 1.00 94.25 97 LEU A N 1
ATOM 732 C CA . LEU A 1 97 ? 0.406 -9.706 -5.143 1.00 94.25 97 LEU A CA 1
ATOM 733 C C . LEU A 1 97 ? 0.754 -9.989 -6.599 1.00 94.25 97 LEU A C 1
ATOM 735 O O . LEU A 1 97 ? 1.139 -11.110 -6.930 1.00 94.25 97 LEU A O 1
ATOM 739 N N . ASN A 1 98 ? 0.681 -8.974 -7.454 1.00 94.50 98 ASN A N 1
ATOM 740 C CA . ASN A 1 98 ? 0.931 -9.140 -8.877 1.00 94.50 98 ASN A CA 1
ATOM 741 C C . ASN A 1 98 ? 1.815 -8.020 -9.438 1.00 94.50 98 ASN A C 1
ATOM 743 O O . ASN A 1 98 ? 1.576 -6.837 -9.193 1.00 94.50 98 ASN A O 1
ATOM 747 N N . ILE A 1 99 ? 2.813 -8.411 -10.232 1.00 96.50 99 ILE A N 1
ATOM 748 C CA . ILE A 1 99 ? 3.603 -7.505 -11.070 1.00 96.50 99 ILE A CA 1
ATOM 749 C C . ILE A 1 99 ? 3.014 -7.595 -12.475 1.00 96.50 99 ILE A C 1
ATOM 751 O O . ILE A 1 99 ? 3.145 -8.614 -13.151 1.00 96.50 99 ILE A O 1
ATOM 755 N N . VAL A 1 100 ? 2.323 -6.541 -12.899 1.00 95.75 100 VAL A N 1
ATOM 756 C CA . VAL A 1 100 ? 1.638 -6.479 -14.195 1.00 95.75 100 VAL A CA 1
ATOM 757 C C . VAL A 1 100 ? 2.623 -6.098 -15.296 1.00 95.75 100 VAL A C 1
ATOM 759 O O . VAL A 1 100 ? 2.562 -6.650 -16.395 1.00 95.75 100 VAL A O 1
ATOM 762 N N . VAL A 1 101 ? 3.547 -5.178 -15.004 1.00 96.44 101 VAL A N 1
ATOM 763 C CA . VAL A 1 101 ? 4.603 -4.747 -15.927 1.00 96.44 101 VAL A CA 1
ATOM 764 C C . VAL A 1 101 ? 5.955 -5.196 -15.364 1.00 96.44 101 VAL A C 1
ATOM 766 O O . VAL A 1 101 ? 6.564 -4.465 -14.586 1.00 96.44 101 VAL A O 1
ATOM 769 N N . PRO A 1 102 ? 6.457 -6.385 -15.746 1.00 97.50 102 PRO A N 1
ATOM 770 C CA . PRO A 1 102 ? 7.645 -6.971 -15.124 1.00 97.50 102 PRO A CA 1
ATOM 771 C C . PRO A 1 102 ? 8.944 -6.247 -15.482 1.00 97.50 102 PRO A C 1
ATOM 773 O O . PRO A 1 102 ? 9.926 -6.378 -14.758 1.00 97.50 102 PRO A O 1
ATOM 776 N N . GLU A 1 103 ? 8.974 -5.488 -16.581 1.00 98.19 103 GLU A N 1
ATOM 777 C CA . GLU A 1 103 ? 10.162 -4.757 -17.017 1.00 98.19 103 GLU A CA 1
ATOM 778 C C . GLU A 1 103 ? 9.806 -3.413 -17.664 1.00 98.19 103 GLU A C 1
ATOM 780 O O . GLU A 1 103 ? 8.876 -3.308 -18.470 1.00 98.19 103 GLU A O 1
ATOM 785 N N . ARG A 1 104 ? 10.595 -2.376 -17.369 1.00 97.81 104 ARG A N 1
ATOM 786 C CA . ARG A 1 104 ? 10.396 -1.000 -17.860 1.00 97.81 104 ARG A CA 1
ATOM 787 C C . ARG A 1 104 ? 11.665 -0.446 -18.511 1.00 97.81 104 ARG A C 1
ATOM 789 O O . ARG A 1 104 ? 12.752 -0.924 -18.200 1.00 97.81 104 ARG A O 1
ATOM 796 N N . PRO A 1 105 ? 11.578 0.527 -19.438 1.00 98.31 105 PRO A N 1
ATOM 797 C CA . PRO A 1 105 ? 12.764 1.156 -20.024 1.00 98.31 105 PRO A CA 1
ATOM 798 C C . PRO A 1 105 ? 13.678 1.778 -18.962 1.00 98.31 105 PRO A C 1
ATOM 800 O O . PRO A 1 105 ? 13.193 2.421 -18.037 1.00 98.31 105 PRO A O 1
ATOM 803 N N . ALA A 1 106 ? 14.997 1.653 -19.111 1.00 97.69 106 ALA A N 1
ATOM 804 C CA . ALA A 1 106 ? 15.963 2.263 -18.187 1.00 97.69 106 ALA A CA 1
ATOM 805 C C . ALA A 1 106 ? 15.876 3.804 -18.161 1.00 97.69 106 ALA A C 1
ATOM 807 O O . ALA A 1 106 ? 16.189 4.446 -17.164 1.00 97.69 106 ALA A O 1
ATOM 808 N N . SER A 1 107 ? 15.451 4.397 -19.276 1.00 97.06 107 SER A N 1
ATOM 809 C CA . SER A 1 107 ? 15.201 5.826 -19.453 1.00 97.06 107 SER A CA 1
ATOM 810 C C . SER A 1 107 ? 14.192 6.028 -20.589 1.00 97.06 107 SER A C 1
ATOM 812 O O . SER A 1 107 ? 13.838 5.075 -21.291 1.00 97.06 107 SER A O 1
ATOM 814 N N . ALA A 1 108 ? 13.695 7.255 -20.772 1.00 95.50 108 ALA A N 1
ATOM 815 C CA . ALA A 1 108 ? 12.705 7.556 -21.807 1.00 95.50 108 ALA A CA 1
ATOM 816 C C . ALA A 1 108 ? 13.227 7.179 -23.204 1.00 95.50 108 ALA A C 1
ATOM 818 O O . ALA A 1 108 ? 14.279 7.650 -23.629 1.00 95.50 108 ALA A O 1
ATOM 819 N N . GLY A 1 109 ? 12.495 6.305 -23.903 1.00 92.69 109 GLY A N 1
ATOM 820 C CA . GLY A 1 109 ? 12.874 5.798 -25.227 1.00 92.69 109 GLY A CA 1
ATOM 821 C C . GLY A 1 109 ? 13.999 4.752 -25.236 1.00 92.69 109 GLY A C 1
ATOM 822 O O . GLY A 1 109 ? 14.417 4.336 -26.314 1.00 92.69 109 GLY A O 1
ATOM 823 N N . SER A 1 110 ? 14.492 4.307 -24.076 1.00 96.19 110 SER A N 1
ATOM 824 C CA . SER A 1 110 ? 15.546 3.291 -24.011 1.00 96.19 110 SER A CA 1
ATOM 825 C C . SER A 1 110 ? 15.053 1.920 -24.478 1.00 96.19 110 SER A C 1
ATOM 827 O O . SER A 1 110 ? 13.994 1.448 -24.063 1.00 96.19 110 SER A O 1
ATOM 829 N N . ALA A 1 111 ? 15.864 1.247 -25.298 1.00 95.62 111 ALA A N 1
ATOM 830 C CA . ALA A 1 111 ? 15.671 -0.164 -25.634 1.00 95.62 111 ALA A CA 1
ATOM 831 C C . ALA A 1 111 ? 16.088 -1.097 -24.483 1.00 95.62 111 ALA A C 1
ATOM 833 O O . ALA A 1 111 ? 15.618 -2.230 -24.407 1.00 95.62 111 ALA A O 1
ATOM 834 N N . GLN A 1 112 ? 16.957 -0.627 -23.579 1.00 97.81 112 GLN A N 1
ATOM 835 C CA . GLN A 1 112 ? 17.342 -1.380 -22.393 1.00 97.81 112 GLN A CA 1
ATOM 836 C C . GLN A 1 112 ? 16.174 -1.407 -21.409 1.00 97.81 112 GLN A C 1
ATOM 838 O O . GLN A 1 112 ? 15.655 -0.360 -21.015 1.00 97.81 112 GLN A O 1
ATOM 843 N N . LYS A 1 113 ? 15.799 -2.613 -20.990 1.00 98.00 113 LYS A N 1
ATOM 844 C CA . LYS A 1 113 ? 14.774 -2.860 -19.982 1.00 98.00 113 LYS A CA 1
ATOM 845 C C . LYS A 1 113 ? 15.410 -3.181 -18.630 1.00 98.00 113 LYS A C 1
ATOM 847 O O . LYS A 1 113 ? 16.505 -3.737 -18.564 1.00 98.00 113 LYS A O 1
ATOM 852 N N . VAL A 1 114 ? 14.723 -2.789 -17.567 1.00 98.31 114 VAL A N 1
ATOM 853 C CA . VAL A 1 114 ? 15.082 -3.032 -16.169 1.00 98.31 114 VAL A CA 1
ATOM 854 C C . VAL A 1 114 ? 13.898 -3.716 -15.504 1.00 98.31 114 VAL A C 1
ATOM 856 O O . VAL A 1 114 ? 12.757 -3.295 -15.709 1.00 98.31 114 VAL A O 1
ATOM 859 N N . ALA A 1 115 ? 14.168 -4.770 -14.738 1.00 98.50 115 ALA A N 1
ATOM 860 C CA . ALA A 1 115 ? 13.142 -5.521 -14.031 1.00 98.50 115 ALA A CA 1
ATOM 861 C C . ALA A 1 115 ? 12.501 -4.683 -12.914 1.00 98.50 115 ALA A C 1
ATOM 863 O O . ALA A 1 115 ? 13.182 -3.942 -12.206 1.00 98.50 115 ALA A O 1
ATOM 864 N N . VAL A 1 116 ? 11.188 -4.824 -12.761 1.00 98.50 116 VAL A N 1
ATOM 865 C CA . VAL A 1 116 ? 10.415 -4.314 -11.626 1.00 98.50 116 VAL A CA 1
ATOM 866 C C . VAL A 1 116 ? 10.436 -5.376 -10.529 1.00 98.50 116 VAL A C 1
ATOM 868 O O . VAL A 1 116 ? 10.208 -6.555 -10.792 1.00 98.50 116 VAL A O 1
ATOM 871 N N . GLU A 1 117 ? 10.735 -4.981 -9.293 1.00 98.44 117 GLU A N 1
ATOM 872 C CA . GLU A 1 117 ? 11.002 -5.930 -8.206 1.00 98.44 117 GLU A CA 1
ATOM 873 C C . GLU A 1 117 ? 9.830 -6.114 -7.236 1.00 98.44 117 GLU A C 1
ATOM 875 O O . GLU A 1 117 ? 9.844 -7.052 -6.427 1.00 98.44 117 GLU A O 1
ATOM 880 N N . ASN A 1 118 ? 8.843 -5.221 -7.286 1.00 97.50 118 ASN A N 1
ATOM 881 C CA . ASN A 1 118 ? 7.700 -5.150 -6.382 1.00 97.50 118 ASN A CA 1
ATOM 882 C C . ASN A 1 118 ? 6.368 -5.027 -7.140 1.00 97.50 118 ASN A C 1
ATOM 884 O O . ASN A 1 118 ? 6.325 -4.845 -8.352 1.00 97.50 118 ASN A O 1
ATOM 888 N N . GLU A 1 119 ? 5.273 -5.235 -6.420 1.00 96.94 119 GLU A N 1
ATOM 889 C CA . GLU A 1 119 ? 3.938 -5.397 -6.983 1.00 96.94 119 GLU A CA 1
ATOM 890 C C . GLU A 1 119 ? 3.309 -4.095 -7.501 1.00 96.94 119 GLU A C 1
ATOM 892 O O . GLU A 1 119 ? 3.282 -3.080 -6.804 1.00 96.94 119 GLU A O 1
ATOM 897 N N . ASP A 1 120 ? 2.720 -4.157 -8.700 1.00 94.38 120 ASP A N 1
ATOM 898 C CA . ASP A 1 120 ? 1.836 -3.107 -9.224 1.00 94.38 120 ASP A CA 1
ATOM 899 C C . ASP A 1 120 ? 0.434 -3.212 -8.589 1.00 94.38 120 ASP A C 1
ATOM 901 O O . ASP A 1 120 ? -0.309 -2.235 -8.522 1.00 94.38 120 ASP A O 1
ATOM 905 N N . GLN A 1 121 ? 0.045 -4.412 -8.138 1.00 93.12 121 GLN A N 1
ATOM 906 C CA . GLN A 1 121 ? -1.273 -4.694 -7.566 1.00 93.12 121 GLN A CA 1
ATOM 907 C C . GLN A 1 121 ? -1.164 -5.602 -6.339 1.00 93.12 121 GLN A C 1
ATOM 909 O O . GLN A 1 121 ? -0.378 -6.548 -6.318 1.00 93.12 121 GLN A O 1
ATOM 914 N N . ALA A 1 122 ? -2.007 -5.356 -5.336 1.00 93.19 122 ALA A N 1
ATOM 915 C CA . ALA A 1 122 ? -2.083 -6.171 -4.128 1.00 93.19 122 ALA A CA 1
ATOM 916 C C . ALA A 1 122 ? -3.534 -6.335 -3.681 1.00 93.19 122 ALA A C 1
ATOM 918 O O . ALA A 1 122 ? -4.187 -5.337 -3.427 1.00 93.19 122 ALA A O 1
ATOM 919 N N . HIS A 1 123 ? -4.047 -7.551 -3.508 1.00 90.00 123 HIS A N 1
ATOM 920 C CA . HIS A 1 123 ? -5.416 -7.809 -3.030 1.00 90.00 123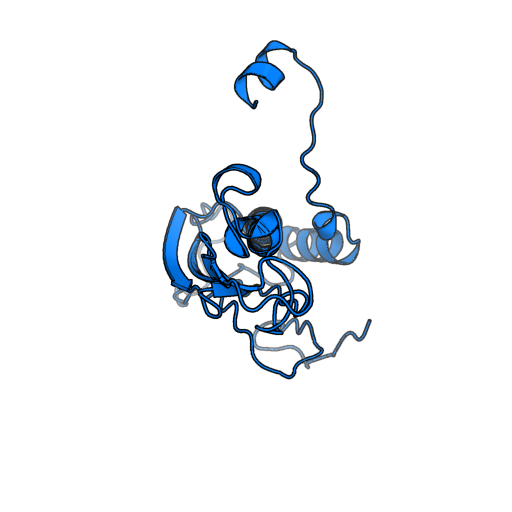 HIS A CA 1
ATOM 921 C C . HIS A 1 123 ? -5.384 -8.528 -1.690 1.00 90.00 123 HIS A C 1
ATOM 923 O O . HIS A 1 123 ? -4.524 -9.374 -1.470 1.00 90.00 123 HIS A O 1
ATOM 929 N N . ALA A 1 124 ? -6.344 -8.256 -0.800 1.00 91.69 124 ALA A N 1
ATOM 930 C CA . ALA A 1 124 ? -6.430 -8.986 0.462 1.00 91.69 124 ALA A CA 1
ATOM 931 C C . ALA A 1 124 ? -7.856 -9.081 1.016 1.00 91.69 124 ALA A C 1
ATOM 933 O O . ALA A 1 124 ? -8.572 -8.096 1.159 1.00 91.69 124 ALA A O 1
ATOM 934 N N . MET A 1 125 ? -8.249 -10.274 1.442 1.00 91.38 125 MET A N 1
ATOM 935 C CA . MET A 1 125 ? -9.324 -10.471 2.407 1.00 91.38 125 MET A CA 1
ATOM 936 C C . MET A 1 125 ? -8.757 -10.350 3.821 1.00 91.38 125 MET A C 1
ATOM 938 O O . MET A 1 125 ? -7.705 -10.919 4.114 1.00 91.38 125 MET A O 1
ATOM 942 N N . VAL A 1 126 ? -9.461 -9.658 4.721 1.00 87.50 126 VAL A N 1
ATOM 943 C CA . VAL A 1 126 ? -8.976 -9.406 6.091 1.00 87.50 126 VAL A CA 1
ATOM 944 C C . VAL A 1 126 ? -10.002 -9.814 7.136 1.00 87.50 126 VAL A C 1
ATOM 946 O O . VAL A 1 126 ? -11.159 -9.445 7.042 1.00 87.50 126 VAL A O 1
ATOM 949 N N . ARG A 1 127 ? -9.626 -10.547 8.180 1.00 90.38 127 ARG A N 1
ATOM 950 C CA . ARG A 1 127 ? -10.516 -10.804 9.321 1.00 90.38 127 ARG A CA 1
ATOM 951 C C . ARG A 1 127 ? -10.178 -9.839 10.440 1.00 90.38 127 ARG A C 1
ATOM 953 O O . ARG A 1 127 ? -9.061 -9.876 10.940 1.00 90.38 127 ARG A O 1
ATOM 960 N N . PHE A 1 128 ? -11.137 -9.040 10.889 1.00 88.44 128 PHE A N 1
ATOM 961 C CA . PHE A 1 128 ? -10.951 -8.194 12.068 1.00 88.44 128 PHE A CA 1
ATOM 962 C C . PHE A 1 128 ? -11.068 -8.994 13.367 1.00 88.44 128 PHE A C 1
ATOM 964 O O . PHE A 1 128 ? -11.778 -10.004 13.459 1.00 88.44 128 PHE A O 1
ATOM 971 N N . ARG A 1 129 ? -10.378 -8.527 14.405 1.00 87.56 129 ARG A N 1
ATOM 972 C CA . ARG A 1 129 ? -10.558 -9.007 15.768 1.00 87.56 129 ARG A CA 1
ATOM 973 C C . ARG A 1 129 ? -11.961 -8.609 16.220 1.00 87.56 129 ARG A C 1
ATOM 975 O O . ARG A 1 129 ? -12.321 -7.437 16.212 1.00 87.56 129 ARG A O 1
ATOM 982 N N . GLN A 1 130 ? -12.759 -9.601 16.605 1.00 70.06 130 GLN A N 1
ATOM 983 C CA . GLN A 1 130 ? -14.107 -9.371 17.119 1.00 70.06 130 GLN A CA 1
ATOM 984 C C . GLN A 1 130 ? -14.033 -8.419 18.316 1.00 70.06 130 GLN A C 1
ATOM 986 O O . GLN A 1 130 ? -13.285 -8.673 19.269 1.00 70.06 130 GLN A O 1
ATOM 991 N N . ARG A 1 131 ? -14.81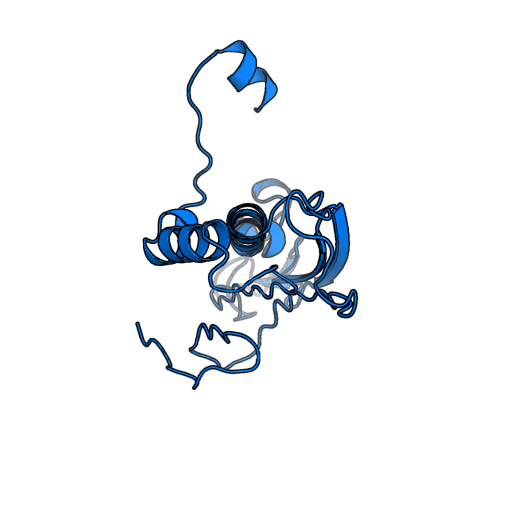6 -7.338 18.282 1.00 62.75 131 ARG A N 1
ATOM 992 C CA . ARG A 1 131 ? -15.041 -6.526 19.476 1.00 62.75 131 ARG A CA 1
ATOM 993 C C . ARG A 1 131 ? -15.725 -7.417 20.511 1.00 62.75 131 ARG A C 1
ATOM 995 O O . ARG A 1 131 ? -16.694 -8.105 20.198 1.00 62.75 131 ARG A O 1
ATOM 1002 N N . ARG A 1 132 ? -15.211 -7.445 21.745 1.00 48.34 132 ARG A N 1
ATOM 1003 C CA . ARG A 1 132 ? -15.966 -8.043 22.853 1.00 48.34 132 ARG A CA 1
ATOM 1004 C C . ARG A 1 132 ? -17.244 -7.222 22.997 1.00 48.34 132 ARG A C 1
ATOM 1006 O O . ARG A 1 132 ? -17.159 -6.042 23.319 1.00 48.34 132 ARG A O 1
ATOM 1013 N N . ALA A 1 133 ? -18.391 -7.835 22.724 1.00 47.38 133 ALA A N 1
ATOM 1014 C CA . ALA A 1 133 ? -19.686 -7.203 22.918 1.00 47.38 133 ALA A CA 1
ATOM 1015 C C . ALA A 1 133 ? -19.843 -6.822 24.398 1.00 47.38 133 ALA A C 1
ATOM 1017 O O . ALA A 1 133 ? -19.948 -7.686 25.269 1.00 47.38 133 ALA A O 1
ATOM 1018 N N . GLY A 1 134 ? -19.807 -5.523 24.675 1.00 43.97 134 GLY A N 1
ATOM 1019 C CA . GLY A 1 134 ? -20.252 -4.929 25.927 1.00 43.97 134 GLY A CA 1
ATOM 1020 C C . GLY A 1 134 ? -21.508 -4.122 25.638 1.00 43.97 134 GLY A C 1
ATOM 1021 O O . GLY A 1 134 ? -21.415 -2.915 25.465 1.00 43.97 134 GLY A O 1
ATOM 1022 N N . GLY A 1 135 ? -22.655 -4.791 25.513 1.00 42.62 135 GLY A N 1
ATOM 1023 C CA . GLY A 1 135 ? -23.939 -4.137 25.248 1.00 42.62 135 GLY A CA 1
ATOM 1024 C C . GLY A 1 135 ? -24.908 -5.038 24.488 1.00 42.62 135 GLY A C 1
ATOM 1025 O O . GLY A 1 135 ? -24.645 -5.383 23.349 1.00 42.62 135 GLY A O 1
ATOM 1026 N N . ASP A 1 136 ? -25.980 -5.418 25.184 1.00 42.22 136 ASP A N 1
ATOM 1027 C CA . ASP A 1 136 ? -27.190 -6.157 24.789 1.00 42.22 136 ASP A CA 1
ATOM 1028 C C . ASP A 1 136 ? -27.066 -7.480 23.990 1.00 42.22 136 ASP A C 1
ATOM 1030 O O . ASP A 1 136 ? -26.537 -7.576 22.888 1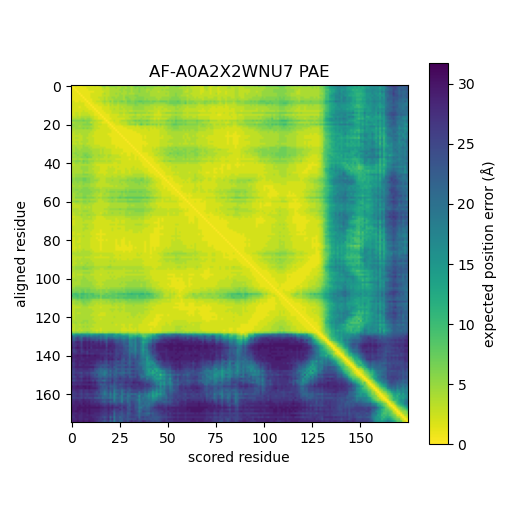.00 42.22 136 ASP A O 1
ATOM 1034 N N . ARG A 1 137 ? -27.615 -8.554 24.571 1.00 46.25 137 ARG A N 1
ATOM 1035 C CA . ARG A 1 137 ? -27.470 -9.953 24.123 1.00 46.25 137 ARG A CA 1
ATOM 1036 C C . ARG A 1 137 ? -28.558 -10.408 23.138 1.00 46.25 137 ARG A C 1
ATOM 1038 O O . ARG A 1 137 ? -28.647 -11.608 22.884 1.00 46.25 137 ARG A O 1
ATOM 1045 N N . ASN A 1 138 ? -29.363 -9.490 22.601 1.00 39.34 138 ASN A N 1
ATOM 1046 C CA . ASN A 1 138 ? -30.627 -9.821 21.930 1.00 39.34 138 ASN A CA 1
ATOM 1047 C C . ASN A 1 138 ? -30.710 -9.555 20.416 1.00 39.34 138 ASN A C 1
ATOM 1049 O O . ASN A 1 138 ? -31.775 -9.761 19.836 1.00 39.34 138 ASN A O 1
ATOM 1053 N N . LEU A 1 139 ? -29.623 -9.183 19.734 1.00 40.88 139 LEU A N 1
ATOM 1054 C CA . LEU A 1 139 ? -29.619 -9.176 18.264 1.00 40.88 139 LEU A CA 1
ATOM 1055 C C . LEU A 1 139 ? -29.317 -10.585 17.716 1.00 40.88 139 LEU A C 1
ATOM 1057 O O . LEU A 1 139 ? -28.412 -11.260 18.224 1.00 40.88 139 LEU A O 1
ATOM 1061 N N . PRO A 1 140 ? -30.066 -11.066 16.702 1.00 37.09 140 PRO A N 1
ATOM 1062 C CA . PRO A 1 140 ? -29.883 -12.402 16.153 1.00 37.09 140 PRO A CA 1
ATOM 1063 C C . PRO A 1 140 ? -28.449 -12.559 15.644 1.00 37.09 140 PRO A C 1
ATOM 1065 O O . PRO A 1 140 ? -27.988 -11.832 14.765 1.00 37.09 140 PRO A O 1
ATOM 1068 N N . ARG A 1 141 ? -27.731 -13.529 16.223 1.00 42.75 141 ARG A N 1
ATOM 1069 C CA . ARG A 1 141 ? -26.374 -13.920 15.825 1.00 42.75 141 ARG A CA 1
ATOM 1070 C C . ARG A 1 141 ? -26.419 -14.541 14.437 1.00 42.75 141 ARG A C 1
ATOM 1072 O O . ARG A 1 141 ? -26.495 -15.757 14.286 1.00 42.75 141 ARG A O 1
ATOM 1079 N N . GLY A 1 142 ? -26.387 -13.702 13.421 1.00 33.81 142 GLY A N 1
ATOM 1080 C CA . GLY A 1 142 ? -26.501 -14.158 12.054 1.00 33.81 142 GLY A CA 1
ATOM 1081 C C . GLY A 1 142 ? -26.090 -13.075 11.091 1.00 33.81 142 GLY A C 1
ATOM 1082 O O . GLY A 1 142 ? -26.946 -12.505 10.440 1.00 33.81 142 GLY A O 1
ATOM 1083 N N . LEU A 1 143 ? -24.788 -12.826 10.970 1.00 32.72 143 LEU A N 1
ATOM 1084 C CA . LEU A 1 143 ? -24.201 -12.563 9.662 1.00 32.72 143 LEU A CA 1
ATOM 1085 C C . LEU A 1 143 ? -22.693 -12.810 9.727 1.00 32.72 143 LEU A C 1
ATOM 1087 O O . LEU A 1 143 ? -21.962 -12.223 10.522 1.00 32.72 143 LEU A O 1
ATOM 1091 N N . ARG A 1 144 ? -22.231 -13.752 8.906 1.00 33.75 144 ARG A N 1
ATOM 1092 C CA . ARG A 1 144 ? -20.808 -13.987 8.683 1.00 33.75 144 ARG A CA 1
ATOM 1093 C C . ARG A 1 144 ? -20.284 -12.796 7.889 1.00 33.75 144 ARG A C 1
ATOM 1095 O O . ARG A 1 144 ? -20.748 -12.571 6.777 1.00 33.75 144 ARG A O 1
ATOM 1102 N N . ALA A 1 145 ? -19.318 -12.075 8.444 1.00 31.75 145 ALA A N 1
ATOM 1103 C CA . ALA A 1 145 ? -18.530 -11.120 7.684 1.00 31.75 145 ALA A CA 1
ATOM 1104 C C . ALA A 1 145 ? -17.778 -11.891 6.584 1.00 31.75 145 ALA A C 1
ATOM 1106 O O . ALA A 1 145 ? -16.832 -12.632 6.868 1.00 31.75 145 ALA A O 1
ATOM 1107 N N . GLN A 1 146 ? -18.257 -11.807 5.342 1.00 28.78 146 GLN A N 1
ATOM 1108 C CA . GLN A 1 146 ? -17.411 -12.069 4.185 1.00 28.78 146 GLN A CA 1
ATOM 1109 C C . GLN A 1 146 ? -16.551 -10.829 4.035 1.00 28.78 146 GLN A C 1
ATOM 1111 O O . GLN A 1 146 ? -17.079 -9.743 3.845 1.00 28.78 146 GLN A O 1
ATOM 1116 N N . ASN A 1 147 ? -15.249 -10.985 4.226 1.00 34.22 147 ASN A N 1
ATOM 1117 C CA . ASN A 1 147 ? -14.324 -9.870 4.217 1.00 34.22 147 ASN A CA 1
ATOM 1118 C C . ASN A 1 147 ? -13.621 -9.829 2.868 1.00 34.22 147 ASN A C 1
ATOM 1120 O O . ASN A 1 147 ? -12.946 -10.796 2.526 1.00 34.22 147 ASN A O 1
ATOM 1124 N N . GLY A 1 148 ? -13.725 -8.726 2.137 1.00 31.97 148 GLY A N 1
ATOM 1125 C CA . GLY A 1 148 ? -12.940 -8.517 0.927 1.00 31.97 148 GLY A CA 1
ATOM 1126 C C . GLY A 1 148 ? -12.426 -7.088 0.854 1.00 31.97 148 GLY A C 1
ATOM 1127 O O . GLY A 1 148 ? -13.208 -6.154 0.968 1.00 31.97 148 GLY A O 1
ATOM 1128 N N . ALA A 1 149 ? -11.129 -6.907 0.620 1.00 35.28 149 ALA A N 1
ATOM 1129 C CA . ALA A 1 149 ? -10.618 -5.733 -0.072 1.00 35.28 149 ALA A CA 1
ATOM 1130 C C . ALA A 1 149 ? -10.196 -6.192 -1.473 1.00 35.28 149 ALA A C 1
ATOM 1132 O O . ALA A 1 149 ? -9.398 -7.118 -1.632 1.00 35.28 149 ALA A O 1
ATOM 1133 N N . VAL A 1 150 ? -10.782 -5.581 -2.500 1.00 32.06 150 VAL A N 1
ATOM 1134 C CA . VAL A 1 150 ? -10.456 -5.865 -3.902 1.00 32.06 150 VAL A CA 1
ATOM 1135 C C . VAL A 1 150 ? -9.788 -4.623 -4.470 1.00 32.06 150 VAL A C 1
ATOM 1137 O O . VAL A 1 150 ? -10.479 -3.697 -4.867 1.00 32.06 150 VAL A O 1
ATOM 1140 N N . ILE A 1 151 ? -8.461 -4.597 -4.527 1.00 37.19 151 ILE A N 1
ATOM 1141 C CA . ILE A 1 151 ? -7.689 -3.508 -5.144 1.00 37.19 151 ILE A CA 1
ATOM 1142 C C . ILE A 1 151 ? -7.549 -3.818 -6.640 1.00 37.19 151 ILE A C 1
ATOM 1144 O O . ILE A 1 151 ? -6.532 -4.306 -7.113 1.00 37.19 151 ILE A O 1
ATOM 1148 N N . ARG A 1 152 ? -8.639 -3.675 -7.398 1.00 30.23 152 ARG A N 1
ATOM 1149 C CA . ARG A 1 152 ? -8.637 -3.918 -8.849 1.00 30.23 152 ARG A CA 1
ATOM 1150 C C . ARG A 1 152 ? -8.372 -2.629 -9.620 1.00 30.23 152 ARG A C 1
ATOM 1152 O O . ARG A 1 152 ? -9.138 -1.678 -9.497 1.00 30.23 152 ARG A O 1
ATOM 1159 N N . ASP A 1 153 ? -7.371 -2.688 -10.491 1.00 37.75 153 ASP A N 1
ATOM 1160 C CA . ASP A 1 153 ? -7.159 -1.770 -11.605 1.00 37.75 153 ASP A CA 1
ATOM 1161 C C . ASP A 1 153 ? -7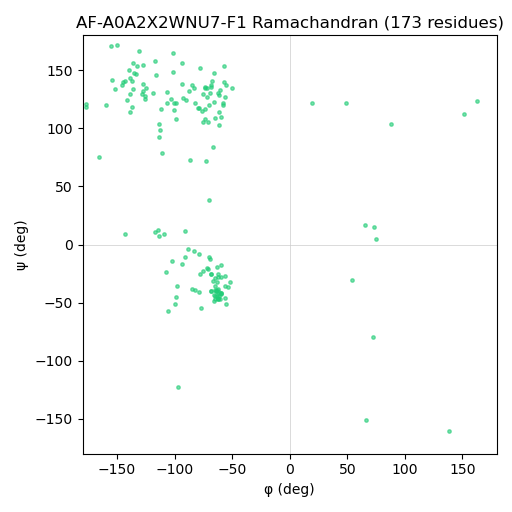.596 -2.442 -12.918 1.00 37.75 153 ASP A C 1
ATOM 1163 O O . ASP A 1 153 ? -7.211 -3.576 -13.197 1.00 37.75 153 ASP A O 1
ATOM 1167 N N . TYR A 1 154 ? -8.485 -1.766 -13.647 1.00 28.20 154 TYR A N 1
ATOM 1168 C CA . TYR A 1 154 ? -8.435 -1.520 -15.094 1.00 28.20 154 TYR A CA 1
ATOM 1169 C C . TYR A 1 154 ? -9.638 -0.624 -15.437 1.00 28.20 154 TYR A C 1
ATOM 1171 O O . TYR A 1 154 ? -10.776 -0.990 -15.159 1.00 28.20 154 TYR A O 1
ATOM 1179 N N . ARG A 1 155 ? -9.360 0.562 -16.005 1.00 33.66 155 ARG A N 1
ATOM 1180 C CA . ARG A 1 155 ? -10.271 1.593 -16.564 1.00 33.66 155 ARG A CA 1
ATOM 1181 C C . ARG A 1 155 ? -11.755 1.566 -16.132 1.00 33.66 155 ARG A C 1
ATOM 1183 O O . ARG A 1 155 ? -12.525 0.708 -16.539 1.00 33.66 155 ARG A O 1
ATOM 1190 N N . HIS A 1 156 ? -12.153 2.705 -15.550 1.00 34.81 156 HIS A N 1
ATOM 1191 C CA . HIS A 1 156 ? -13.479 3.126 -15.057 1.00 34.81 156 HIS A CA 1
ATOM 1192 C C . HIS A 1 156 ? -13.773 2.737 -13.605 1.00 34.81 156 HIS A C 1
ATOM 1194 O O . HIS A 1 156 ? -14.229 1.634 -13.342 1.00 34.81 156 HIS A O 1
ATOM 1200 N N . GLN A 1 157 ? -13.683 3.712 -12.690 1.00 39.03 157 GLN A N 1
ATOM 1201 C CA . GLN A 1 157 ? -14.859 4.206 -11.956 1.00 39.0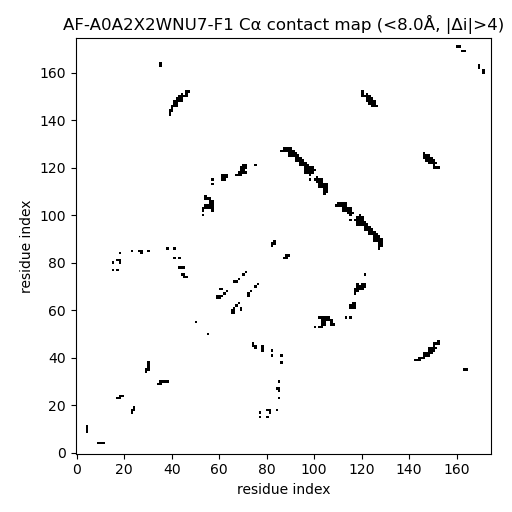3 157 GLN A CA 1
ATOM 1202 C C . GLN A 1 157 ? -14.501 5.374 -11.028 1.00 39.03 157 GLN A C 1
ATOM 1204 O O . GLN A 1 157 ? -13.752 5.243 -10.067 1.00 39.03 157 GLN A O 1
ATOM 1209 N N . ARG A 1 158 ? -15.116 6.531 -11.298 1.00 31.84 158 ARG A N 1
ATOM 1210 C CA . ARG A 1 158 ? -15.357 7.559 -10.284 1.00 31.84 158 ARG A CA 1
ATOM 1211 C C . ARG A 1 158 ? -16.486 7.039 -9.397 1.00 31.84 158 ARG A C 1
ATOM 1213 O O . ARG A 1 158 ? -17.577 6.867 -9.937 1.00 31.84 158 ARG A O 1
ATOM 1220 N N . ARG A 1 159 ? -16.236 6.795 -8.104 1.00 35.38 159 ARG A N 1
ATOM 1221 C CA . ARG A 1 159 ? -17.187 6.907 -6.968 1.00 35.38 159 ARG A CA 1
ATOM 1222 C C . ARG A 1 159 ? -16.669 6.140 -5.747 1.00 35.38 159 ARG A C 1
ATOM 1224 O O . ARG A 1 159 ? -16.512 4.927 -5.7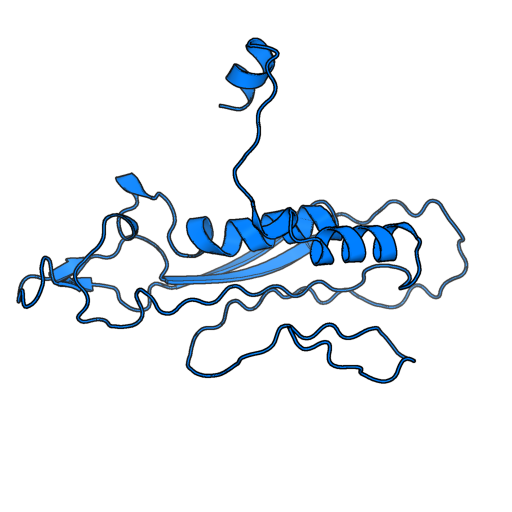98 1.00 35.38 159 ARG A O 1
ATOM 1231 N N . HIS A 1 160 ? -16.528 6.832 -4.618 1.00 38.16 160 HIS A N 1
ATOM 1232 C CA . HIS A 1 160 ? -16.658 6.196 -3.310 1.00 38.16 160 HIS A CA 1
ATOM 1233 C C . HIS A 1 160 ? -18.158 6.066 -3.022 1.00 38.16 160 HIS A C 1
ATOM 1235 O O . HIS A 1 160 ? -18.863 7.071 -2.987 1.00 38.16 160 HIS A O 1
ATOM 1241 N N . GLN A 1 161 ? -18.672 4.845 -2.877 1.00 35.62 161 GLN A N 1
ATOM 1242 C CA . GLN A 1 161 ? -20.071 4.610 -2.517 1.00 35.62 161 GLN A CA 1
ATOM 1243 C C . GLN A 1 161 ? -20.151 4.007 -1.121 1.00 35.62 161 GLN A C 1
ATOM 1245 O O . GLN A 1 161 ? -19.666 2.907 -0.865 1.00 35.62 161 GLN A O 1
ATOM 1250 N N . PHE A 1 162 ? -20.782 4.756 -0.225 1.00 32.19 162 PHE A N 1
ATOM 1251 C CA . PHE A 1 162 ? -21.197 4.286 1.084 1.00 32.19 162 PHE A CA 1
ATOM 1252 C C . PHE A 1 162 ? -22.612 3.715 0.953 1.00 32.19 162 PHE A C 1
ATOM 1254 O O . PHE A 1 162 ? -23.511 4.404 0.472 1.00 32.19 162 PHE A O 1
ATOM 1261 N N . TYR A 1 163 ? -22.808 2.461 1.356 1.00 33.22 163 TYR A N 1
ATOM 1262 C CA . TYR A 1 16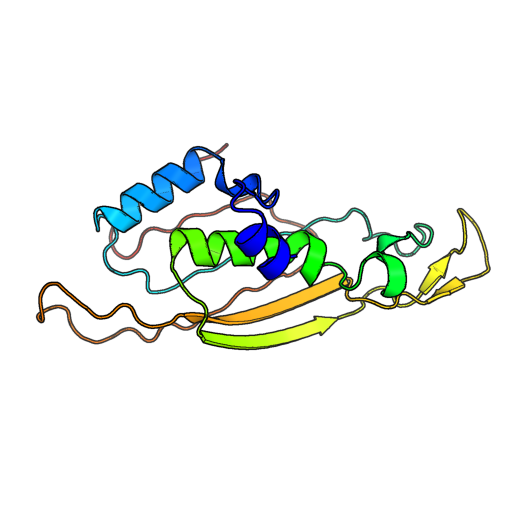3 ? -24.122 1.822 1.378 1.00 33.22 163 TYR A CA 1
ATOM 1263 C C . TYR A 1 163 ? -24.522 1.556 2.832 1.00 33.22 163 TYR A C 1
ATOM 1265 O O . TYR A 1 163 ? -23.994 0.619 3.437 1.00 33.22 163 TYR A O 1
ATOM 1273 N N . PRO A 1 164 ? -25.426 2.355 3.424 1.00 30.56 164 PRO A N 1
ATOM 1274 C CA . PRO A 1 164 ? -26.003 2.015 4.715 1.00 30.56 164 PRO A CA 1
ATOM 1275 C C . PRO A 1 164 ? -26.903 0.778 4.565 1.00 30.56 164 PRO A C 1
ATOM 1277 O O . PRO A 1 164 ? -27.646 0.632 3.594 1.00 30.56 164 PRO A O 1
ATOM 1280 N N . GLY A 1 165 ? -26.796 -0.148 5.516 1.00 33.94 165 GLY A N 1
ATOM 1281 C CA . GLY A 1 165 ? -27.487 -1.432 5.480 1.00 33.94 165 GLY A CA 1
ATOM 1282 C C . GLY A 1 165 ? -29.018 -1.344 5.570 1.00 33.94 165 GLY A C 1
ATOM 1283 O O . GLY A 1 165 ? -29.591 -0.493 6.245 1.00 33.94 165 GLY A O 1
ATOM 1284 N N . ALA A 1 166 ? -29.639 -2.312 4.895 1.00 41.06 166 ALA A N 1
ATOM 1285 C CA . ALA A 1 166 ? -30.996 -2.862 4.979 1.00 41.06 166 ALA A CA 1
ATOM 1286 C C . ALA A 1 166 ? -32.250 -1.966 4.884 1.00 41.06 166 ALA A C 1
ATOM 1288 O O . ALA A 1 166 ? -33.228 -2.485 4.364 1.00 41.06 166 ALA A O 1
ATOM 1289 N N . ASN A 1 167 ? -32.288 -0.693 5.303 1.00 41.00 167 ASN A N 1
ATOM 1290 C CA . ASN A 1 167 ? -33.570 0.052 5.363 1.00 41.00 167 ASN A CA 1
ATOM 1291 C C . ASN A 1 167 ? -33.537 1.552 4.983 1.00 41.00 167 ASN A C 1
ATOM 1293 O O . ASN A 1 167 ? -34.540 2.240 5.157 1.00 41.00 167 ASN A O 1
ATOM 1297 N N . GLY A 1 168 ? -32.440 2.089 4.445 1.00 34.72 168 GLY A N 1
ATOM 1298 C CA . GLY A 1 168 ? -32.336 3.516 4.102 1.00 34.72 168 GLY A CA 1
ATOM 1299 C C . GLY A 1 168 ? -32.101 3.741 2.614 1.00 34.72 168 GLY A C 1
ATOM 1300 O O . GLY A 1 168 ? -31.221 3.115 2.032 1.00 34.72 168 GLY A O 1
ATOM 1301 N N . ARG A 1 169 ? -32.884 4.630 1.991 1.00 33.00 169 ARG A N 1
ATOM 1302 C CA . ARG A 1 169 ? -32.713 5.052 0.591 1.00 33.00 169 ARG A CA 1
ATOM 1303 C C . ARG A 1 169 ? -31.261 5.469 0.333 1.00 33.00 169 ARG A C 1
ATOM 1305 O O . ARG A 1 169 ? -30.675 6.200 1.123 1.00 33.00 169 ARG A O 1
ATOM 1312 N N . ALA A 1 170 ? -30.706 5.005 -0.784 1.00 35.19 170 ALA A N 1
ATOM 1313 C CA . ALA A 1 170 ? -29.383 5.403 -1.236 1.00 35.19 170 ALA A CA 1
ATOM 1314 C C . ALA A 1 170 ? -29.381 6.900 -1.576 1.00 35.19 170 ALA A C 1
ATOM 1316 O O . ALA A 1 170 ? -29.953 7.303 -2.588 1.00 35.19 170 ALA A O 1
ATOM 1317 N N . GLU A 1 171 ? -28.723 7.714 -0.757 1.00 34.03 171 GLU A N 1
ATOM 1318 C CA . GLU A 1 171 ? -28.334 9.067 -1.141 1.00 34.03 171 GLU A CA 1
ATOM 1319 C C . GLU A 1 171 ? -26.857 9.050 -1.524 1.00 34.03 171 GLU A C 1
ATOM 1321 O O . GLU A 1 171 ? -25.974 8.731 -0.728 1.00 34.03 171 GLU A O 1
ATOM 1326 N N . ALA A 1 172 ? -26.591 9.337 -2.797 1.00 31.16 172 ALA A N 1
ATOM 1327 C CA . ALA A 1 172 ? -25.241 9.528 -3.285 1.00 31.16 172 ALA A CA 1
ATOM 1328 C C . ALA A 1 172 ? -24.739 10.889 -2.789 1.00 31.16 172 ALA A C 1
ATOM 1330 O O . ALA A 1 172 ? -25.166 11.924 -3.294 1.00 31.16 172 ALA A O 1
ATOM 1331 N N . LEU A 1 173 ? -23.819 10.894 -1.827 1.00 30.06 173 LEU A N 1
ATOM 1332 C CA . LEU A 1 173 ? -23.032 12.087 -1.530 1.00 30.06 173 LEU A CA 1
ATOM 1333 C C . LEU A 1 173 ? -21.972 12.235 -2.628 1.00 30.06 173 LEU A C 1
ATOM 1335 O O . LEU A 1 173 ? -21.009 11.471 -2.684 1.00 30.06 173 LEU A O 1
ATOM 1339 N N . SER A 1 174 ? -22.184 13.187 -3.538 1.00 28.05 174 SER A N 1
ATOM 1340 C CA . SER A 1 174 ? -21.148 13.659 -4.457 1.00 28.05 174 SER A CA 1
ATOM 1341 C C . SER A 1 174 ? -20.276 14.691 -3.744 1.00 28.05 174 SER A C 1
ATOM 1343 O O . SER A 1 174 ? -20.793 15.721 -3.311 1.00 28.05 174 SER A O 1
ATOM 1345 N N . ALA A 1 175 ? -18.976 14.420 -3.662 1.00 33.00 175 ALA A N 1
ATOM 1346 C CA . ALA A 1 175 ? -17.941 15.446 -3.573 1.00 33.00 175 ALA A CA 1
ATOM 1347 C C . ALA A 1 175 ? -17.267 15.563 -4.945 1.00 33.00 175 ALA A C 1
ATOM 1349 O O . ALA A 1 175 ? -17.112 14.502 -5.601 1.00 33.00 175 ALA A O 1
#

Organism: Citrobacter koseri (NCBI:txid545)

Secondary structure (DSSP, 8-state):
-HHHHHHHT-------GGGGSHHHHHHHHHHHTTTT-S-----------TT--TTSPP-GGG-HHHHSSSHIIIIIHHHHHHHHHHT--EEEEEEEEE-SS-EEESSTT-S-EEE--S-SEEEEEEEEPPP---S-S-S---------B----SS----------SSS-------

pLDDT: mean 78.24, std 25.1, range [28.05, 98.5]

Foldseek 3Di:
DVVVCVVVVDDDDDPLCVCVPVVLVVLQVCVVVCVLPADLEDEDEDDDCPPVDQAAADDLLLDCVRNVAHCCRPPVVSVQVSCCRRHRAWDDKDKDFAAPNQWYANHRPHPDIDGRDHGPDMWMFTDGDDDPDPDDDPDPPDDHRPYTYDHDDDDDDPDDADDRDDDDDGDGDDD

InterPro domains:
  IPR050463 Gfo/Idh/MocA family oxidoreductases and glycosidases [PTHR43818] (1-133)
  IPR055170 GFO/IDH/MocA-like oxidoreductase domain [PF22725] (26-130)

Mean predicted aligned error: 10.68 Å

Radius of gyration: 19.94 Å; Cα contacts (8 Å, |Δi|>4): 220; chains: 1; bounding box: 51×30×52 Å

Solvent-accessible surface area (backbone atoms only — not comparable to full-atom values): 11164 Å² total; per-residue (Å²): 107,71,67,58,42,60,74,66,70,59,91,84,83,78,89,64,60,74,66,70,39,68,67,50,50,51,51,39,48,42,53,73,70,44,78,74,53,78,88,59,68,66,76,53,72,71,81,83,64,94,74,69,54,62,71,48,42,60,52,70,60,35,35,44,92,78,47,54,42,22,37,49,56,70,44,43,44,52,48,52,52,47,42,41,67,65,78,39,55,76,69,48,76,52,68,53,75,38,60,83,65,53,50,18,15,68,38,85,88,41,86,53,69,39,74,44,69,37,29,68,33,45,35,36,29,52,42,64,56,78,76,81,83,84,73,81,93,80,70,83,94,75,76,82,60,72,44,46,28,67,43,74,85,76,91,86,79,93,75,86,80,81,78,72,75,97,82,60,84,89,70,84,77,81,130

Nearest PDB structures (foldseek):
  6ktk-assembly1_A  TM=9.672E-01  e=7.502E-12  Paracoccus laeviglucosivorans
  5yab-assembly1_A  TM=9.700E-01  e=8.015E-12  Paracoccus laeviglucosivorans
  4gqa-assembly1_A-2  TM=9.462E-01  e=8.562E-12  Klebsiella pneumoniae 342
  6a3f-assembly1_B-2  TM=9.536E-01  e=2.634E-11  Pseudarthrobacter phenanthrenivorans Sphe3
  6a3g-assembly1_B  TM=9.805E-01  e=4.470E-11  Pseudarthrobacter phenanthrenivorans Sphe3